Protein AF-A0AAV5V8N4-F1 (afdb_monomer_lite)

InterPro domains:
  IPR035500 Nuclear hormone receptor-like domain superfamily [SSF48508] (84-146)

Organism: NCBI:txid1538716

Secondary structure (DSSP, 8-state):
-HHHHHHHHHHHHHHTBS------TT--HHHHHHSPPGGGS---B----PPPPEE-----HHHHHHTTPPP--TT--TTT---HHHHHHHHHHHHHHTSTTGGGS-HHHHHHHHHTHHHHHHHHHHHHHHHTT-SSEE-TTS-EEES-S--

Sequence (151 aa):
MQDLLMIESAHDRLRISKYTPMMNPELVMEELAYGPSKLGIDFGPMRATPYPPVSVRLIPVEITIKNRITLDFSGFDYSRRKLWMFQDVVYSMEFIKALPFFHLLDYSSKKVLVASAISCSNFTSAFYSYCHHSDRTYYPDGGTMSWSAEM

Foldseek 3Di:
DVLLVLLVVLLVQCQQALDADDDDPPDDVCCLLPPQQCSPPHRDGDAQDADQADADDDDDVVNCVVVVPDDDCVPPDSNRDHPLLVVQLSSLSSSCNSPPCLVVDDPVVSVVSSVCSNVVSVVVQVVVCVVVVHPFRAGPSNYTHDNDSPD

Structure (mmCIF, N/CA/C/O backbone):
data_AF-A0AAV5V8N4-F1
#
_entry.id   AF-A0AAV5V8N4-F1
#
loop_
_atom_site.group_PDB
_atom_site.id
_atom_site.type_symbol
_atom_site.label_atom_id
_atom_site.label_alt_id
_atom_site.label_comp_id
_atom_site.label_asym_id
_atom_site.label_entity_id
_atom_site.label_seq_id
_atom_site.pdbx_PDB_ins_code
_atom_site.Cartn_x
_atom_site.Cartn_y
_atom_site.Cartn_z
_atom_site.occupancy
_atom_site.B_iso_or_equiv
_atom_site.auth_seq_id
_atom_site.auth_comp_id
_atom_site.auth_asym_id
_atom_site.auth_atom_id
_atom_site.pdbx_PDB_model_num
ATOM 1 N N . MET A 1 1 ? -11.550 -16.238 12.433 1.00 61.22 1 MET A N 1
ATOM 2 C CA . MET A 1 1 ? -10.546 -16.550 11.384 1.00 61.22 1 MET A CA 1
ATOM 3 C C . MET A 1 1 ? -11.096 -16.252 9.991 1.00 61.22 1 MET A C 1
ATOM 5 O O . MET A 1 1 ? -10.403 -15.606 9.223 1.00 61.22 1 MET A O 1
ATOM 9 N N . GLN A 1 2 ? -12.347 -16.626 9.697 1.00 78.19 2 GLN A N 1
ATOM 10 C CA . GLN A 1 2 ? -13.021 -16.323 8.427 1.00 78.19 2 GLN A CA 1
ATOM 11 C C . GLN A 1 2 ? -13.081 -14.818 8.093 1.00 78.19 2 GLN A C 1
ATOM 13 O O . GLN A 1 2 ? -12.823 -14.443 6.955 1.00 78.19 2 GLN A O 1
ATOM 18 N N . ASP A 1 3 ? -13.304 -13.955 9.088 1.00 80.88 3 ASP A N 1
ATOM 19 C CA . ASP A 1 3 ? -13.337 -12.498 8.877 1.00 80.88 3 ASP A CA 1
ATOM 20 C C . ASP A 1 3 ? -11.985 -11.919 8.440 1.00 80.88 3 ASP A C 1
ATOM 22 O O . ASP A 1 3 ? -11.935 -11.037 7.590 1.00 80.88 3 ASP A O 1
ATOM 26 N N . LEU A 1 4 ? -10.876 -12.449 8.967 1.00 83.94 4 LEU A N 1
ATOM 27 C CA . LEU A 1 4 ? -9.532 -11.999 8.588 1.00 83.94 4 LEU A CA 1
ATOM 28 C C . LEU A 1 4 ? -9.207 -12.373 7.139 1.00 83.94 4 LEU A C 1
ATOM 30 O O . LEU A 1 4 ? -8.671 -11.544 6.411 1.00 83.94 4 LEU A O 1
ATOM 34 N N . LEU A 1 5 ? -9.605 -13.574 6.706 1.00 88.00 5 LEU A N 1
ATOM 35 C CA . LEU A 1 5 ? -9.458 -14.012 5.314 1.00 88.00 5 LEU A CA 1
ATOM 36 C C . LEU A 1 5 ? -10.280 -13.139 4.355 1.00 88.00 5 LEU A C 1
ATOM 38 O O . LEU A 1 5 ? -9.830 -12.824 3.256 1.00 88.00 5 LEU A O 1
ATOM 42 N N . MET A 1 6 ? -11.477 -12.708 4.769 1.00 90.88 6 MET A N 1
ATOM 43 C CA . MET A 1 6 ? -12.292 -11.788 3.969 1.00 90.88 6 MET A CA 1
ATOM 44 C C . MET A 1 6 ? -11.645 -10.406 3.843 1.00 90.88 6 MET A C 1
ATOM 46 O O . MET A 1 6 ? -11.646 -9.834 2.754 1.00 90.88 6 MET A O 1
ATOM 50 N N . ILE A 1 7 ? -11.064 -9.879 4.925 1.00 91.75 7 ILE A N 1
ATOM 51 C CA . ILE A 1 7 ? -10.353 -8.592 4.902 1.00 91.75 7 ILE A CA 1
ATOM 52 C C . ILE A 1 7 ? -9.100 -8.684 4.019 1.00 91.75 7 ILE A C 1
ATOM 54 O O . ILE A 1 7 ? -8.847 -7.779 3.228 1.00 91.75 7 ILE A O 1
ATOM 58 N N . GLU A 1 8 ? -8.347 -9.781 4.107 1.00 90.31 8 GLU A N 1
ATOM 59 C CA . GLU A 1 8 ? -7.176 -10.034 3.259 1.00 90.31 8 GLU A CA 1
ATOM 60 C C . GLU A 1 8 ? -7.555 -10.105 1.774 1.00 90.31 8 GLU A C 1
ATOM 62 O O . GLU A 1 8 ? -6.960 -9.414 0.947 1.00 90.31 8 GLU A O 1
ATOM 67 N N . SER A 1 9 ? -8.609 -10.853 1.436 1.00 91.75 9 SER A N 1
ATOM 68 C CA . SER A 1 9 ? -9.128 -10.918 0.065 1.00 91.75 9 SER A CA 1
ATOM 69 C C . SER A 1 9 ? -9.604 -9.551 -0.438 1.00 91.75 9 SER A C 1
ATOM 71 O O . SER A 1 9 ? -9.339 -9.177 -1.582 1.00 91.75 9 SER A O 1
ATOM 73 N N . ALA A 1 10 ? -10.265 -8.762 0.415 1.00 92.75 10 ALA A N 1
ATOM 74 C CA . ALA A 1 10 ? -10.684 -7.411 0.063 1.00 92.75 10 ALA A CA 1
ATOM 75 C C . ALA A 1 10 ? -9.487 -6.469 -0.146 1.00 92.75 10 ALA A C 1
ATOM 77 O O . ALA A 1 10 ? -9.537 -5.608 -1.027 1.00 92.75 10 ALA A O 1
ATOM 78 N N . HIS A 1 11 ? -8.417 -6.635 0.634 1.00 93.81 11 HIS A N 1
ATOM 79 C CA . HIS A 1 11 ? -7.177 -5.879 0.479 1.00 93.81 11 HIS A CA 1
ATOM 80 C C . HIS A 1 11 ? -6.493 -6.198 -0.847 1.00 93.81 11 HIS A C 1
ATOM 82 O O . HIS A 1 11 ? -6.163 -5.275 -1.591 1.00 93.81 11 HIS A O 1
ATOM 88 N N . ASP A 1 12 ? -6.360 -7.477 -1.198 1.00 91.94 12 ASP A N 1
ATOM 89 C CA . ASP A 1 12 ? -5.787 -7.871 -2.486 1.00 91.94 12 ASP A CA 1
ATOM 90 C C . ASP A 1 12 ? -6.626 -7.347 -3.661 1.00 91.94 12 ASP A C 1
ATOM 92 O O . ASP A 1 12 ? -6.099 -6.720 -4.584 1.00 91.94 12 ASP A O 1
ATOM 96 N N . ARG A 1 13 ? -7.959 -7.448 -3.559 1.00 93.19 13 ARG A N 1
ATOM 97 C CA . ARG A 1 13 ? -8.889 -6.846 -4.526 1.00 93.19 13 ARG A CA 1
ATOM 98 C C . ARG A 1 13 ? -8.667 -5.341 -4.679 1.00 93.19 13 ARG A C 1
ATOM 100 O O . ARG A 1 13 ? -8.691 -4.843 -5.802 1.00 93.19 13 ARG A O 1
ATOM 107 N N . LEU A 1 14 ? -8.448 -4.611 -3.583 1.00 93.00 14 LEU A N 1
ATOM 108 C CA . LEU A 1 14 ? -8.171 -3.174 -3.632 1.00 93.00 14 LEU A CA 1
ATOM 109 C C . LEU A 1 14 ? -6.844 -2.884 -4.350 1.00 93.00 14 LEU A C 1
ATOM 111 O O . LEU A 1 14 ? -6.797 -1.969 -5.179 1.00 93.00 14 LEU A O 1
ATOM 115 N N . ARG A 1 15 ? -5.794 -3.679 -4.102 1.00 92.00 15 ARG A N 1
ATOM 116 C CA . ARG A 1 15 ? -4.482 -3.519 -4.758 1.00 92.00 15 ARG A CA 1
ATOM 117 C C . ARG A 1 15 ? -4.586 -3.646 -6.274 1.00 92.00 15 ARG A C 1
ATOM 119 O O . ARG A 1 15 ? -4.077 -2.778 -6.988 1.00 92.00 15 ARG A O 1
ATOM 126 N N . ILE A 1 16 ? -5.318 -4.650 -6.757 1.00 91.00 16 ILE A N 1
ATOM 127 C CA . ILE A 1 16 ? -5.546 -4.891 -8.193 1.00 91.00 16 ILE A CA 1
ATOM 128 C C . ILE A 1 16 ? -6.679 -4.045 -8.793 1.00 91.00 16 ILE A C 1
ATOM 130 O O . ILE A 1 16 ? -7.069 -4.256 -9.942 1.00 91.00 16 ILE A O 1
ATOM 134 N N . SER A 1 17 ? -7.235 -3.092 -8.041 1.00 91.56 17 SER A N 1
ATOM 135 C CA . SER A 1 17 ? -8.346 -2.259 -8.503 1.00 91.56 17 SER A CA 1
ATOM 136 C C . SER A 1 17 ? -7.895 -0.962 -9.179 1.00 91.56 17 SER A C 1
ATOM 138 O O . SER A 1 17 ? -6.746 -0.548 -9.050 1.00 91.56 17 SER A O 1
ATOM 140 N N . LYS A 1 18 ? -8.808 -0.245 -9.843 1.00 90.06 18 LYS A N 1
ATOM 141 C CA . LYS A 1 18 ? -8.546 1.105 -10.389 1.00 90.06 18 LYS A CA 1
ATOM 142 C C . LYS A 1 18 ? -8.413 2.196 -9.325 1.00 90.06 18 LYS A C 1
ATOM 144 O O . LYS A 1 18 ? -8.169 3.347 -9.679 1.00 90.06 18 LYS A O 1
ATOM 149 N N . TYR A 1 19 ? -8.617 1.875 -8.048 1.00 89.56 19 TYR A N 1
ATOM 150 C CA . TYR A 1 19 ? -8.442 2.846 -6.980 1.00 89.56 19 TYR A CA 1
ATOM 151 C C . TYR A 1 19 ? -6.974 3.256 -6.893 1.00 89.56 19 TYR A C 1
ATOM 153 O O . TYR A 1 19 ? -6.095 2.417 -6.697 1.00 89.56 19 TYR A O 1
ATOM 161 N N . THR A 1 20 ? -6.735 4.554 -7.044 1.00 87.25 20 THR A N 1
ATOM 162 C CA . THR A 1 20 ? -5.403 5.147 -7.098 1.00 87.25 20 THR A CA 1
ATOM 163 C C . THR A 1 20 ? -5.424 6.395 -6.217 1.00 87.25 20 THR A C 1
ATOM 165 O O . THR A 1 20 ? -5.851 7.454 -6.682 1.00 87.25 20 THR A O 1
ATOM 168 N N . PRO A 1 21 ? -5.037 6.297 -4.930 1.00 83.69 21 PRO A N 1
ATOM 169 C CA . PRO A 1 21 ? -5.000 7.465 -4.065 1.00 83.69 21 PRO A CA 1
ATOM 170 C C . PRO A 1 21 ? -3.981 8.467 -4.617 1.00 83.69 21 PRO A C 1
ATOM 172 O O . PRO A 1 21 ? -2.817 8.129 -4.848 1.00 83.69 21 PRO A O 1
ATOM 175 N N . MET A 1 22 ? -4.457 9.685 -4.870 1.00 80.81 22 MET A N 1
ATOM 176 C CA . MET A 1 22 ? -3.642 10.800 -5.339 1.00 80.81 22 MET A CA 1
ATOM 177 C C . MET A 1 22 ? -3.052 11.534 -4.138 1.00 80.81 22 MET A C 1
ATOM 179 O O . MET A 1 22 ? -3.712 11.668 -3.105 1.00 80.81 22 MET A O 1
ATOM 183 N N . MET A 1 23 ? -1.827 12.039 -4.277 1.00 72.69 23 MET A N 1
ATOM 184 C CA . MET A 1 23 ? -1.281 12.957 -3.283 1.00 72.69 23 MET A CA 1
ATOM 185 C C . MET A 1 23 ? -2.033 14.283 -3.379 1.00 72.69 23 MET A C 1
ATOM 187 O O . MET A 1 23 ? -1.826 15.046 -4.319 1.00 72.69 23 MET A O 1
ATOM 191 N N . ASN A 1 24 ? -2.929 14.535 -2.428 1.00 72.25 24 ASN A N 1
ATOM 192 C CA . ASN A 1 24 ? -3.586 15.826 -2.281 1.00 72.25 24 ASN A CA 1
ATOM 193 C C . ASN A 1 24 ? -2.863 16.615 -1.170 1.00 72.25 24 ASN A C 1
ATOM 195 O O . ASN A 1 24 ? -2.737 16.090 -0.064 1.00 72.25 24 ASN A O 1
ATOM 199 N N . PRO A 1 25 ? -2.380 17.846 -1.413 1.00 66.69 25 PRO A N 1
ATOM 200 C CA . PRO A 1 25 ? -1.825 18.689 -0.351 1.00 66.69 25 PRO A CA 1
ATOM 201 C C . PRO A 1 25 ? -2.835 19.027 0.760 1.00 66.69 25 PRO A C 1
ATOM 203 O O . PRO A 1 25 ? -2.421 19.348 1.869 1.00 66.69 25 PRO A O 1
ATOM 206 N N . GLU A 1 26 ? -4.138 18.922 0.494 1.00 69.44 26 GLU A N 1
ATOM 207 C CA . GLU A 1 26 ? -5.206 19.113 1.485 1.00 69.44 26 GLU A CA 1
ATOM 208 C C . GLU A 1 26 ? -5.514 17.845 2.298 1.00 69.44 26 GLU A C 1
ATOM 210 O O . GLU A 1 26 ? -6.375 17.872 3.173 1.00 69.44 26 GLU A O 1
ATOM 215 N N . LEU A 1 27 ? -4.835 16.723 2.022 1.00 65.31 27 LEU A N 1
ATOM 216 C CA . LEU A 1 27 ? -5.114 15.455 2.688 1.00 65.31 27 LEU A CA 1
ATOM 217 C C . LEU A 1 27 ? -4.694 15.529 4.160 1.00 65.31 27 LEU A C 1
ATOM 219 O O . LEU A 1 27 ? -3.506 15.614 4.484 1.00 65.31 27 LEU A O 1
ATOM 223 N N . VAL A 1 28 ? -5.671 15.467 5.060 1.00 68.19 28 VAL A N 1
ATOM 224 C CA . VAL A 1 28 ? -5.418 15.525 6.501 1.00 68.19 28 VAL A CA 1
ATOM 225 C C . VAL A 1 28 ? -5.312 14.110 7.073 1.00 68.19 28 VAL A C 1
ATOM 227 O O . VAL A 1 28 ? -6.033 13.195 6.667 1.00 68.19 28 VAL A O 1
ATOM 230 N N . MET A 1 29 ? -4.424 13.908 8.050 1.00 65.25 29 MET A N 1
ATOM 231 C CA . MET A 1 29 ? -4.251 12.610 8.721 1.00 65.25 29 MET A CA 1
ATOM 232 C C . MET A 1 29 ? -5.552 12.106 9.362 1.00 65.25 29 MET A C 1
ATOM 234 O O . MET A 1 29 ? -5.769 10.897 9.454 1.00 65.25 29 MET A O 1
ATOM 238 N N . GLU A 1 30 ? -6.432 13.013 9.785 1.00 67.19 30 GLU A N 1
ATOM 239 C CA . GLU A 1 30 ? -7.756 12.682 10.303 1.00 67.19 30 GLU A CA 1
ATOM 240 C C . GLU A 1 30 ? -8.633 11.977 9.258 1.00 67.19 30 GLU A C 1
ATOM 242 O O . GLU A 1 30 ? -9.307 11.005 9.597 1.00 67.19 30 GLU A O 1
ATOM 247 N N . GLU A 1 31 ? -8.598 12.383 7.988 1.00 67.69 31 GLU A N 1
ATOM 248 C CA . GLU A 1 31 ? -9.404 11.743 6.936 1.00 67.69 31 GLU A CA 1
ATOM 249 C C . GLU A 1 31 ? -8.968 10.297 6.696 1.00 67.69 31 GLU A C 1
ATOM 251 O O . GLU A 1 31 ? -9.793 9.401 6.490 1.00 67.69 31 GLU A O 1
ATOM 256 N N . LEU A 1 32 ? -7.659 10.058 6.797 1.00 66.81 32 LEU A N 1
ATOM 257 C CA . LEU A 1 32 ? -7.069 8.729 6.701 1.00 66.81 32 LEU A CA 1
ATOM 258 C C . LEU A 1 32 ? -7.429 7.847 7.899 1.00 66.81 32 LEU A C 1
ATOM 260 O O . LEU A 1 32 ? -7.604 6.650 7.709 1.00 66.81 32 LEU A O 1
ATOM 264 N N . ALA A 1 33 ? -7.557 8.404 9.108 1.00 66.88 33 ALA A N 1
ATOM 265 C CA . ALA A 1 33 ? -7.812 7.635 10.331 1.00 66.88 33 ALA A CA 1
ATOM 266 C C . ALA A 1 33 ? -9.305 7.413 10.644 1.00 66.88 33 ALA A C 1
ATOM 268 O O . ALA A 1 33 ? -9.646 6.406 11.267 1.00 66.88 33 ALA A O 1
ATOM 269 N N . TYR A 1 34 ? -10.186 8.334 10.241 1.00 70.81 34 TYR A N 1
ATOM 270 C CA . TYR A 1 34 ? -11.599 8.339 10.648 1.00 70.81 34 TYR A CA 1
ATOM 271 C C . TYR A 1 34 ? -12.593 8.000 9.535 1.00 70.81 34 TYR A C 1
ATOM 273 O O . TYR A 1 34 ? -13.735 7.654 9.837 1.00 70.81 34 TYR A O 1
ATOM 281 N N . GLY A 1 35 ? -12.191 8.063 8.264 1.00 73.00 35 GLY A N 1
ATOM 282 C CA . GLY A 1 35 ? -13.070 7.670 7.163 1.00 73.00 35 GLY A CA 1
ATOM 283 C C . GLY A 1 35 ? -13.422 6.173 7.200 1.00 73.00 35 GLY A C 1
ATOM 284 O O . GLY A 1 35 ? -12.630 5.370 7.702 1.00 73.00 35 GLY A O 1
ATOM 285 N N . PRO A 1 36 ? -14.566 5.750 6.631 1.00 78.00 36 PRO A N 1
ATOM 286 C CA . PRO A 1 36 ? -14.869 4.330 6.457 1.00 78.00 36 PRO A CA 1
ATOM 287 C C . PRO A 1 36 ? -13.775 3.634 5.635 1.00 78.00 36 PRO A C 1
ATOM 289 O O . PRO A 1 36 ? -13.079 4.273 4.838 1.00 78.00 36 PRO A O 1
ATOM 292 N N . SER A 1 37 ? -13.587 2.328 5.848 1.00 83.44 37 SER A N 1
ATOM 293 C CA . SER A 1 37 ? -12.633 1.563 5.041 1.00 83.44 37 SER A CA 1
ATOM 294 C C . SER A 1 37 ? -13.104 1.489 3.590 1.00 83.44 37 SER A C 1
ATOM 296 O O . SER A 1 37 ? -14.274 1.210 3.315 1.00 83.44 37 SER A O 1
ATOM 298 N N . LYS A 1 38 ? -12.185 1.704 2.649 1.00 87.81 38 LYS A N 1
ATOM 299 C CA . LYS A 1 38 ? -12.469 1.606 1.207 1.00 87.81 38 LYS A CA 1
ATOM 300 C C . LYS A 1 38 ? -12.512 0.163 0.696 1.00 87.81 38 LYS A C 1
ATOM 302 O O . LYS A 1 38 ? -12.876 -0.053 -0.454 1.00 87.81 38 LYS A O 1
ATOM 307 N N . LEU A 1 39 ? -12.207 -0.827 1.538 1.00 89.94 39 LEU A N 1
ATOM 308 C CA . LEU A 1 39 ? -12.197 -2.252 1.171 1.00 89.94 39 LEU A CA 1
ATOM 309 C C . LEU A 1 39 ? -13.563 -2.804 0.730 1.00 89.94 39 LEU A C 1
ATOM 311 O O . LEU A 1 39 ? -13.629 -3.785 -0.017 1.00 89.94 39 LEU A O 1
ATOM 315 N N . GLY A 1 40 ? -14.651 -2.176 1.185 1.00 87.19 40 GLY A N 1
ATOM 316 C CA . GLY A 1 40 ? -16.020 -2.542 0.813 1.00 87.19 40 GLY A CA 1
ATOM 317 C C . GLY A 1 40 ? -16.482 -1.990 -0.539 1.00 87.19 40 GLY A C 1
ATOM 318 O O . GLY A 1 40 ? -17.557 -2.364 -0.999 1.00 87.19 40 GLY A O 1
ATOM 319 N N . ILE A 1 41 ? -15.704 -1.107 -1.170 1.00 90.06 41 ILE A N 1
ATOM 320 C CA . ILE A 1 41 ? -16.071 -0.453 -2.430 1.00 90.06 41 ILE A CA 1
ATOM 321 C C . ILE A 1 41 ? -15.465 -1.236 -3.597 1.00 90.06 41 ILE A C 1
ATOM 323 O O . ILE A 1 41 ? -14.278 -1.564 -3.589 1.00 90.06 41 ILE A O 1
ATOM 327 N N . ASP A 1 42 ? -16.274 -1.513 -4.619 1.00 90.56 42 ASP A N 1
ATOM 328 C CA . ASP A 1 42 ? -15.790 -2.093 -5.869 1.00 90.56 42 ASP A CA 1
ATOM 329 C C . ASP A 1 42 ? -15.356 -0.987 -6.840 1.00 90.56 42 ASP A C 1
ATOM 331 O O . ASP A 1 42 ? -16.177 -0.258 -7.397 1.00 90.56 42 ASP A O 1
ATOM 335 N N . PHE A 1 43 ? -14.045 -0.855 -7.032 1.00 90.06 43 PHE A N 1
ATOM 336 C CA . PHE A 1 43 ? -13.450 0.092 -7.979 1.00 90.06 43 PHE A CA 1
ATOM 337 C C . PHE A 1 43 ? -13.188 -0.531 -9.363 1.00 90.06 43 PHE A C 1
ATOM 339 O O . PHE A 1 43 ? -12.701 0.150 -10.273 1.00 90.06 43 PHE A O 1
ATOM 346 N N . GLY A 1 44 ? -13.500 -1.819 -9.542 1.00 89.56 44 GLY A N 1
ATOM 347 C CA . GLY A 1 44 ? -13.206 -2.595 -10.742 1.00 89.56 44 GLY A CA 1
ATOM 348 C C . GLY A 1 44 ? -11.708 -2.869 -10.949 1.00 89.56 44 GLY A C 1
ATOM 349 O O . GLY A 1 44 ? -10.860 -2.230 -10.323 1.00 89.56 44 GLY A O 1
ATOM 350 N N . PRO A 1 45 ? -11.350 -3.802 -11.849 1.00 88.00 45 PRO A N 1
ATOM 351 C CA . PRO A 1 45 ? -9.966 -4.224 -12.054 1.00 88.00 45 PRO A CA 1
ATOM 352 C C . PRO A 1 45 ? -9.135 -3.145 -12.756 1.00 88.00 45 PRO A C 1
ATOM 354 O O . PRO A 1 45 ? -9.604 -2.486 -13.694 1.00 88.00 45 PRO A O 1
ATOM 357 N N . MET A 1 46 ? -7.884 -2.978 -12.332 1.00 86.06 46 MET A N 1
ATOM 358 C CA . MET A 1 46 ? -6.914 -2.152 -13.049 1.00 86.06 46 MET A CA 1
ATOM 359 C C . MET A 1 46 ? -6.461 -2.823 -14.347 1.00 86.06 46 MET A C 1
ATOM 361 O O . MET A 1 46 ? -6.590 -4.032 -14.532 1.00 86.06 46 MET A O 1
ATOM 365 N N . ARG A 1 47 ? -5.903 -2.029 -15.263 1.00 76.00 47 ARG A N 1
ATOM 366 C CA . ARG A 1 47 ? -5.260 -2.572 -16.462 1.00 76.00 47 ARG A CA 1
ATOM 367 C C . ARG A 1 47 ? -3.849 -3.033 -16.103 1.00 76.00 47 ARG A C 1
ATOM 369 O O . ARG A 1 47 ? -3.010 -2.203 -15.778 1.00 76.00 47 ARG A O 1
ATOM 376 N N . ALA A 1 48 ? -3.598 -4.335 -16.195 1.00 66.62 48 ALA A N 1
ATOM 377 C CA . ALA A 1 48 ? -2.251 -4.890 -16.144 1.00 66.62 48 ALA A CA 1
ATOM 378 C C . ALA A 1 48 ? -1.648 -4.829 -17.554 1.00 66.62 48 ALA A C 1
ATOM 380 O O . ALA A 1 48 ? -1.887 -5.699 -18.390 1.00 66.62 48 ALA A O 1
ATOM 381 N N . THR A 1 49 ? -0.927 -3.752 -17.848 1.00 66.31 49 THR A N 1
ATOM 382 C CA . THR A 1 49 ? -0.096 -3.658 -19.052 1.00 66.31 49 THR A CA 1
ATOM 383 C C . THR A 1 49 ? 1.362 -3.684 -18.625 1.00 66.31 49 THR A C 1
ATOM 385 O O . THR A 1 49 ? 1.726 -2.838 -17.812 1.00 66.31 49 THR A O 1
ATOM 388 N N . PRO A 1 50 ? 2.195 -4.595 -19.164 1.00 64.50 50 PRO A N 1
ATOM 389 C CA . PRO A 1 50 ? 3.609 -4.656 -18.816 1.00 64.50 50 PRO A CA 1
ATOM 390 C C . PRO A 1 50 ? 4.265 -3.290 -19.024 1.00 64.50 50 PRO A C 1
ATOM 392 O O . PRO A 1 50 ? 4.207 -2.727 -20.122 1.00 64.50 50 PRO A O 1
ATOM 395 N N . TYR A 1 51 ? 4.867 -2.747 -17.969 1.00 67.00 51 TYR A N 1
ATOM 396 C CA . TYR A 1 51 ? 5.617 -1.500 -18.051 1.00 67.00 51 TYR A CA 1
ATOM 397 C C . TYR A 1 51 ? 7.092 -1.789 -18.326 1.00 67.00 51 TYR A C 1
ATOM 399 O O . TYR A 1 51 ? 7.619 -2.787 -17.832 1.00 67.00 51 TYR A O 1
ATOM 407 N N . PRO A 1 52 ? 7.791 -0.919 -19.080 1.00 64.75 52 PRO A N 1
ATOM 408 C CA . PRO A 1 52 ? 9.243 -0.981 -19.115 1.00 64.75 52 PRO A CA 1
ATOM 409 C C . PRO A 1 52 ? 9.773 -0.802 -17.684 1.00 64.75 52 PRO A C 1
ATOM 411 O O . PRO A 1 52 ? 9.243 0.046 -16.953 1.00 64.75 52 PRO A O 1
ATOM 414 N N . PRO A 1 53 ? 10.783 -1.584 -17.267 1.00 64.50 53 PRO A N 1
ATOM 415 C CA 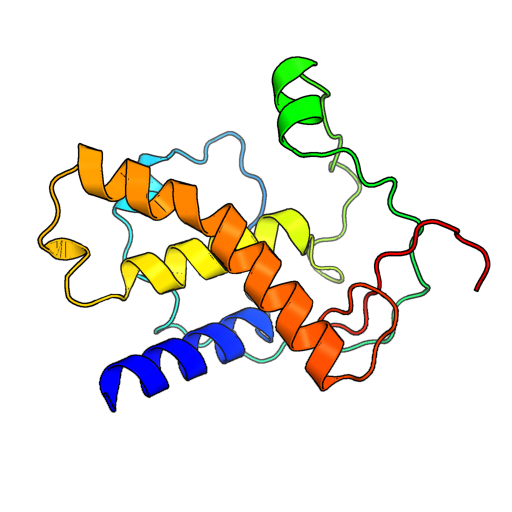. PRO A 1 53 ? 11.351 -1.471 -15.935 1.00 64.50 53 PRO A CA 1
ATOM 416 C C . PRO A 1 53 ? 11.860 -0.048 -15.730 1.00 64.50 53 PRO A C 1
ATOM 418 O O . PRO A 1 53 ? 12.552 0.519 -16.576 1.00 64.50 53 PRO A O 1
ATOM 421 N N . VAL A 1 54 ? 11.478 0.543 -14.602 1.00 64.19 54 VAL A N 1
ATOM 422 C CA . VAL A 1 54 ? 11.935 1.874 -14.223 1.00 64.19 54 VAL A CA 1
ATOM 423 C C . VAL A 1 54 ? 13.007 1.691 -13.166 1.00 64.19 54 VAL A C 1
ATOM 425 O O . VAL A 1 54 ? 12.757 1.096 -12.117 1.00 64.19 54 VAL A O 1
ATOM 428 N N . SER A 1 55 ? 14.196 2.231 -13.434 1.00 62.81 55 SER A N 1
ATOM 429 C CA . SER A 1 55 ? 15.199 2.379 -12.388 1.00 62.81 55 SER A CA 1
ATOM 430 C C . SER A 1 55 ? 14.691 3.410 -11.392 1.00 62.81 55 SER A C 1
ATOM 432 O O . SER A 1 55 ? 14.564 4.596 -11.707 1.00 62.81 55 SER A O 1
ATOM 434 N N . VAL A 1 56 ? 14.359 2.942 -10.195 1.00 65.12 56 VAL A N 1
ATOM 435 C CA . VAL A 1 56 ? 13.972 3.811 -9.090 1.00 65.12 56 VAL A CA 1
ATOM 436 C C . VAL A 1 56 ? 15.120 3.796 -8.105 1.00 65.12 56 VAL A C 1
ATOM 438 O O . VAL A 1 56 ? 15.463 2.760 -7.536 1.00 65.12 56 VAL A O 1
ATOM 441 N N . ARG A 1 57 ? 15.726 4.963 -7.885 1.00 62.53 57 ARG A N 1
ATOM 442 C CA . ARG A 1 57 ? 16.710 5.116 -6.820 1.00 62.53 57 ARG A CA 1
ATOM 443 C C . ARG A 1 57 ? 15.973 5.010 -5.490 1.00 62.53 57 ARG A C 1
ATOM 445 O O . ARG A 1 57 ? 15.276 5.940 -5.093 1.00 62.53 57 ARG A O 1
ATOM 452 N N . LEU A 1 58 ? 16.119 3.870 -4.820 1.00 62.25 58 LEU A N 1
ATOM 453 C CA . LEU A 1 58 ? 15.572 3.653 -3.486 1.00 62.25 58 LEU A CA 1
ATOM 454 C C . LEU A 1 58 ? 16.294 4.580 -2.507 1.00 62.25 58 LEU A C 1
ATOM 456 O O . LEU A 1 58 ? 17.432 4.337 -2.105 1.00 62.25 58 LEU A O 1
ATOM 460 N N . ILE A 1 59 ? 15.628 5.674 -2.155 1.00 65.69 59 ILE A N 1
ATOM 461 C CA . ILE A 1 59 ? 15.996 6.505 -1.016 1.00 65.69 59 ILE A CA 1
ATOM 462 C C . ILE A 1 59 ? 15.096 6.042 0.134 1.00 65.69 59 ILE A C 1
ATOM 464 O O . ILE A 1 59 ? 13.877 6.191 0.022 1.00 65.69 59 ILE A O 1
ATOM 468 N N . PRO A 1 60 ? 15.657 5.464 1.213 1.00 67.44 60 PRO A N 1
ATOM 469 C CA . PRO A 1 60 ? 14.895 5.132 2.410 1.00 67.44 60 PRO A CA 1
ATOM 470 C C . PRO A 1 60 ? 14.022 6.310 2.850 1.00 67.44 60 PRO A C 1
ATOM 472 O O . PRO A 1 60 ? 14.478 7.460 2.856 1.00 67.44 60 PRO A O 1
ATOM 475 N N . VAL A 1 61 ? 12.767 6.036 3.209 1.00 68.88 61 VAL A N 1
ATOM 476 C CA . VAL A 1 61 ? 11.782 7.068 3.572 1.00 68.88 61 VAL A CA 1
ATOM 477 C C . VAL A 1 61 ? 12.301 7.932 4.725 1.00 68.88 61 VAL A C 1
ATOM 479 O O . VAL A 1 61 ? 12.110 9.145 4.729 1.00 68.88 61 VAL A O 1
ATOM 482 N N . GLU A 1 62 ? 13.059 7.345 5.646 1.00 70.31 62 GLU A N 1
ATOM 483 C CA . GLU A 1 62 ? 13.702 8.021 6.772 1.00 70.31 62 GLU A CA 1
ATOM 484 C C . GLU A 1 62 ? 14.704 9.084 6.307 1.00 70.31 62 GLU A C 1
ATOM 486 O O . GLU A 1 62 ? 14.779 10.166 6.890 1.00 70.31 62 GLU A O 1
ATOM 491 N N . ILE A 1 63 ? 15.455 8.803 5.237 1.00 76.50 63 ILE A N 1
ATOM 492 C CA . ILE A 1 63 ? 16.411 9.746 4.641 1.00 76.50 63 ILE A CA 1
ATOM 493 C C . ILE A 1 63 ? 15.657 10.873 3.939 1.00 76.50 63 ILE A C 1
ATOM 495 O O . ILE A 1 63 ? 16.012 12.041 4.108 1.00 76.50 63 ILE A O 1
ATOM 499 N N . THR A 1 64 ? 14.598 10.540 3.202 1.00 75.00 64 THR A N 1
ATOM 500 C CA . THR A 1 64 ? 13.719 11.518 2.544 1.00 75.00 64 THR A CA 1
ATOM 501 C C . THR A 1 64 ? 13.119 12.487 3.563 1.00 75.00 64 THR A C 1
ATOM 503 O O . THR A 1 64 ? 13.180 13.699 3.359 1.00 75.00 64 THR A O 1
ATOM 506 N N . ILE A 1 65 ? 12.626 11.974 4.697 1.00 76.38 65 ILE A N 1
ATOM 507 C CA . ILE A 1 65 ? 12.070 12.774 5.799 1.00 76.38 65 ILE A CA 1
ATOM 508 C C . ILE A 1 65 ? 13.158 13.629 6.452 1.00 76.38 65 ILE A C 1
ATOM 510 O O . ILE A 1 65 ? 12.990 14.843 6.587 1.00 76.38 65 ILE A O 1
ATOM 514 N N . LYS A 1 66 ? 14.287 13.020 6.835 1.00 83.06 66 LYS A N 1
ATOM 515 C CA . LYS A 1 66 ? 15.388 13.708 7.527 1.00 83.06 66 LYS A CA 1
ATOM 516 C C . LYS A 1 66 ? 15.938 14.871 6.705 1.00 83.06 66 LYS A C 1
ATOM 518 O O . LYS A 1 66 ? 16.176 15.946 7.249 1.00 83.06 66 LYS A O 1
ATOM 523 N N . ASN A 1 67 ? 16.115 14.658 5.404 1.00 84.19 67 ASN A N 1
ATOM 524 C CA . ASN A 1 67 ? 16.688 15.644 4.493 1.00 84.19 67 ASN A CA 1
ATOM 525 C C . ASN A 1 67 ? 15.630 16.539 3.833 1.00 84.19 67 ASN A C 1
ATOM 527 O O . ASN A 1 67 ? 15.994 17.393 3.028 1.00 84.19 67 ASN A O 1
ATOM 531 N N . ARG A 1 68 ? 14.340 16.353 4.157 1.00 77.31 68 ARG A N 1
ATOM 532 C CA . ARG A 1 68 ? 13.204 17.083 3.568 1.00 77.31 68 ARG A CA 1
ATOM 533 C C . ARG A 1 68 ? 13.269 17.133 2.039 1.00 77.31 68 ARG A C 1
ATOM 535 O O . ARG A 1 68 ? 13.047 18.179 1.432 1.00 77.31 68 ARG A O 1
ATOM 542 N N . ILE A 1 69 ? 13.609 16.002 1.422 1.00 77.94 69 ILE A N 1
ATOM 543 C CA . ILE A 1 69 ? 13.717 15.906 -0.035 1.00 77.94 69 ILE A CA 1
ATOM 544 C C . ILE A 1 69 ? 12.312 16.067 -0.613 1.00 77.94 69 ILE A C 1
ATOM 546 O O . ILE A 1 69 ? 11.432 15.244 -0.364 1.00 77.94 69 ILE A O 1
ATOM 550 N N . THR A 1 70 ? 12.100 17.130 -1.382 1.00 70.56 70 THR A N 1
ATOM 551 C CA . THR A 1 70 ? 10.854 17.351 -2.116 1.00 70.56 70 THR A CA 1
ATOM 552 C C . THR A 1 70 ? 10.796 16.399 -3.300 1.00 70.56 70 THR A C 1
ATOM 554 O O . THR A 1 70 ? 11.647 16.455 -4.188 1.00 70.56 70 THR A O 1
ATOM 557 N N . LEU A 1 71 ? 9.796 15.524 -3.303 1.00 72.19 71 LEU A N 1
ATOM 558 C CA . LEU A 1 71 ? 9.512 14.636 -4.421 1.00 72.19 71 LEU A CA 1
ATOM 559 C C . LEU A 1 71 ? 8.531 15.338 -5.364 1.00 72.19 71 LEU A C 1
ATOM 561 O O . LEU A 1 71 ? 7.413 15.656 -4.963 1.00 72.19 71 LEU A O 1
ATOM 565 N N . ASP A 1 72 ? 8.961 15.598 -6.597 1.00 72.81 72 ASP A N 1
ATOM 566 C CA . ASP A 1 72 ? 8.100 16.175 -7.628 1.00 72.81 72 ASP A CA 1
ATOM 567 C C . ASP A 1 72 ? 7.367 15.063 -8.390 1.00 72.81 72 ASP A C 1
ATOM 569 O O . ASP A 1 72 ? 7.981 14.240 -9.072 1.00 72.81 72 ASP A O 1
ATOM 573 N N . PHE A 1 73 ? 6.040 15.048 -8.259 1.00 73.88 73 PHE A N 1
ATOM 574 C CA . PHE A 1 73 ? 5.142 14.123 -8.954 1.00 73.88 73 PHE A CA 1
ATOM 575 C C . PHE A 1 73 ? 4.218 14.833 -9.955 1.00 73.88 73 PHE A C 1
ATOM 577 O O . PHE A 1 73 ? 3.247 14.231 -10.413 1.00 73.88 73 PHE A O 1
ATOM 584 N N . SER A 1 74 ? 4.499 16.090 -10.314 1.00 72.81 74 SER A N 1
ATOM 585 C CA . SER A 1 74 ? 3.655 16.894 -11.215 1.00 72.81 74 SER A CA 1
ATOM 586 C C . SER A 1 74 ? 3.452 16.262 -12.6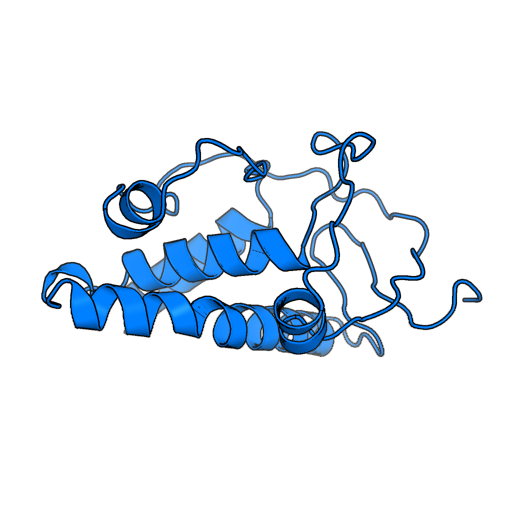01 1.00 72.81 74 SER A C 1
ATOM 588 O O . SER A 1 74 ? 2.398 16.434 -13.206 1.00 72.81 74 SER A O 1
ATOM 590 N N . GLY A 1 75 ? 4.421 15.477 -13.082 1.00 73.44 75 GLY A N 1
ATOM 591 C CA . GLY A 1 75 ? 4.348 14.737 -14.348 1.00 73.44 75 GLY A CA 1
ATOM 592 C C . GLY A 1 75 ? 3.878 13.279 -14.241 1.00 73.44 75 GLY A C 1
ATOM 593 O O . GLY A 1 75 ? 3.965 12.549 -15.229 1.00 73.44 75 GLY A O 1
ATOM 594 N N . PHE A 1 76 ? 3.446 12.805 -13.065 1.00 78.56 76 PHE A N 1
ATOM 595 C CA . PHE A 1 76 ? 3.090 11.396 -12.879 1.00 78.56 76 PHE A CA 1
ATOM 596 C C . PHE A 1 76 ? 1.673 11.087 -13.385 1.00 78.56 76 PHE A C 1
ATOM 598 O O . PHE A 1 76 ? 0.685 11.648 -12.916 1.00 78.56 76 PHE A O 1
ATOM 605 N N . ASP A 1 77 ? 1.563 10.142 -14.320 1.00 80.88 77 ASP A N 1
ATOM 606 C CA . ASP A 1 77 ? 0.278 9.708 -14.872 1.00 80.88 77 ASP A CA 1
ATOM 607 C C . ASP A 1 77 ? -0.396 8.646 -13.983 1.00 80.88 77 ASP A C 1
ATOM 609 O O . ASP A 1 77 ? -0.229 7.439 -14.187 1.00 80.88 77 ASP A O 1
ATOM 613 N N . TYR A 1 78 ? -1.207 9.110 -13.027 1.00 78.62 78 TYR A N 1
ATOM 614 C CA . TYR A 1 78 ? -2.022 8.272 -12.135 1.00 78.62 78 TYR A CA 1
ATOM 615 C C . TYR A 1 78 ? -3.110 7.455 -12.857 1.00 78.62 78 TYR A C 1
ATOM 617 O O . TYR A 1 78 ? -3.675 6.534 -12.265 1.00 78.62 78 TYR A O 1
ATOM 625 N N . SER A 1 79 ? -3.435 7.771 -14.118 1.00 76.56 79 SER A N 1
ATOM 626 C CA . SER A 1 79 ? -4.443 7.024 -14.888 1.00 76.56 79 SER A CA 1
ATOM 627 C C . SER A 1 79 ? -3.892 5.719 -15.457 1.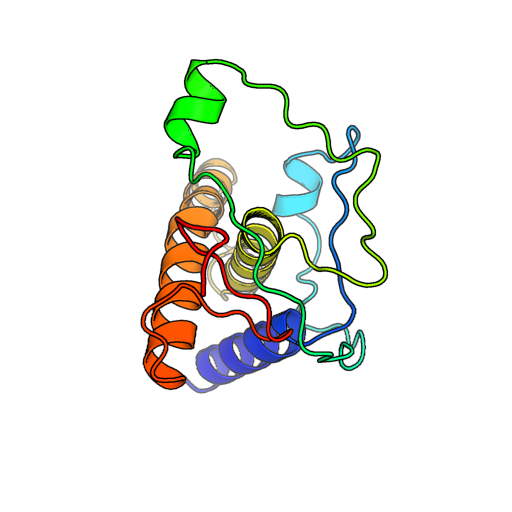00 76.56 79 SER A C 1
ATOM 629 O O . SER A 1 79 ? -4.639 4.764 -15.683 1.00 76.56 79 SER A O 1
ATOM 631 N N . ARG A 1 80 ? -2.575 5.680 -15.686 1.00 75.19 80 ARG A N 1
ATOM 632 C CA . ARG A 1 80 ? -1.867 4.520 -16.229 1.00 75.19 80 ARG A CA 1
ATOM 633 C C . ARG A 1 80 ? -1.079 3.806 -15.149 1.00 75.19 80 ARG A C 1
ATOM 635 O O . ARG A 1 80 ? -1.149 2.588 -15.062 1.00 75.19 80 ARG A O 1
ATOM 642 N N . ARG A 1 81 ? -0.341 4.542 -14.321 1.00 77.50 81 ARG A N 1
ATOM 643 C CA . ARG A 1 81 ? 0.619 3.965 -13.380 1.00 77.50 81 ARG A CA 1
ATOM 644 C C . ARG A 1 81 ? 0.180 4.154 -11.942 1.00 77.50 81 ARG A C 1
ATOM 646 O O . ARG A 1 81 ? -0.404 5.171 -11.569 1.00 77.50 81 ARG A O 1
ATOM 653 N N . LYS A 1 82 ? 0.540 3.176 -11.122 1.00 85.19 82 LYS A N 1
ATOM 654 C CA . LYS A 1 82 ? 0.402 3.245 -9.675 1.00 85.19 82 LYS A CA 1
ATOM 655 C C . LYS A 1 82 ? 1.727 3.637 -9.044 1.00 85.19 82 LYS A C 1
ATOM 657 O O . LYS A 1 82 ? 2.791 3.142 -9.413 1.00 85.19 82 LYS A O 1
ATOM 662 N N . LEU A 1 83 ? 1.669 4.554 -8.085 1.00 84.69 83 LEU A N 1
ATOM 663 C CA . LEU A 1 83 ? 2.830 4.934 -7.294 1.00 84.69 83 LEU 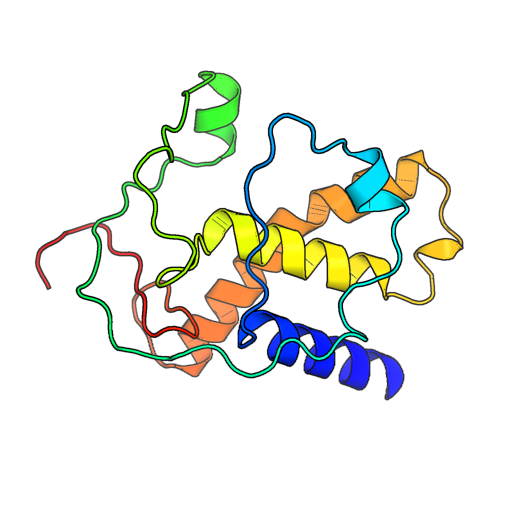A CA 1
ATOM 664 C C . LEU A 1 83 ? 2.935 3.990 -6.091 1.00 84.69 83 LEU A C 1
ATOM 666 O O . LEU A 1 83 ? 2.612 4.356 -4.961 1.00 84.69 83 LEU A O 1
ATOM 670 N N . TRP A 1 84 ? 3.333 2.747 -6.363 1.00 86.25 84 TRP A N 1
ATOM 671 C CA . TRP A 1 84 ? 3.176 1.621 -5.440 1.00 86.25 84 TRP A CA 1
ATOM 672 C C . TRP A 1 84 ? 3.723 1.854 -4.034 1.00 86.25 84 TRP A C 1
ATOM 674 O O . TRP A 1 84 ? 3.028 1.550 -3.073 1.00 86.25 84 TRP A O 1
ATOM 684 N N . MET A 1 85 ? 4.896 2.480 -3.893 1.00 81.38 85 MET A N 1
ATOM 685 C CA . MET A 1 85 ? 5.491 2.759 -2.575 1.00 81.38 85 MET A CA 1
ATOM 686 C C . MET A 1 85 ? 4.587 3.593 -1.657 1.00 81.38 85 MET A C 1
ATOM 688 O O . MET A 1 85 ? 4.628 3.422 -0.446 1.00 81.38 85 MET A O 1
ATOM 692 N N . PHE A 1 86 ? 3.770 4.488 -2.215 1.00 84.38 86 PHE A N 1
ATOM 693 C CA . PHE A 1 86 ? 2.833 5.301 -1.437 1.00 84.38 86 PHE A CA 1
ATOM 694 C C . PHE A 1 86 ? 1.461 4.642 -1.360 1.00 84.38 86 PHE A C 1
ATOM 696 O O . PHE A 1 86 ? 0.793 4.676 -0.331 1.00 84.38 86 PHE A O 1
ATOM 703 N N . GLN A 1 87 ? 1.032 4.030 -2.458 1.00 89.00 87 GLN A N 1
ATOM 704 C CA . GLN A 1 87 ? -0.308 3.476 -2.561 1.00 89.00 87 GLN A CA 1
ATOM 705 C C . GLN A 1 87 ? -0.467 2.193 -1.747 1.00 89.00 87 GLN A C 1
ATOM 707 O O . GLN A 1 87 ? -1.485 2.057 -1.077 1.00 89.00 87 GLN A O 1
ATOM 712 N N . ASP A 1 88 ? 0.540 1.314 -1.705 1.00 90.25 88 ASP A N 1
ATOM 713 C CA . ASP A 1 88 ? 0.505 0.123 -0.845 1.00 90.25 88 ASP A CA 1
ATOM 714 C C . ASP A 1 88 ? 0.482 0.493 0.644 1.00 90.25 88 ASP A C 1
ATOM 716 O O . ASP A 1 88 ? -0.141 -0.218 1.434 1.00 90.25 88 ASP A O 1
ATOM 720 N N . VAL A 1 89 ? 1.077 1.628 1.040 1.00 90.00 89 VAL A N 1
ATOM 721 C CA . VAL A 1 89 ? 0.921 2.160 2.405 1.00 90.00 89 VAL A CA 1
ATOM 722 C C . VAL A 1 89 ? -0.539 2.524 2.647 1.00 90.00 89 VAL A C 1
ATOM 724 O O . VAL A 1 89 ? -1.120 2.068 3.626 1.00 90.00 89 VAL A O 1
ATOM 727 N N . VAL A 1 90 ? -1.172 3.272 1.738 1.00 90.06 90 VAL A N 1
ATOM 728 C CA . VAL A 1 90 ? -2.592 3.639 1.869 1.00 90.06 90 VAL A CA 1
ATOM 729 C C . VAL A 1 90 ? -3.488 2.398 1.909 1.00 90.06 90 VAL A C 1
ATOM 731 O O . VAL A 1 90 ? -4.373 2.322 2.757 1.00 90.06 90 VAL A O 1
ATOM 734 N N . TYR A 1 91 ? -3.256 1.397 1.058 1.00 92.38 91 TYR A N 1
ATOM 735 C CA . TYR A 1 91 ? -4.026 0.147 1.089 1.00 92.38 91 TYR A CA 1
ATOM 736 C C . TYR A 1 91 ? -3.835 -0.601 2.413 1.00 92.38 91 TYR A C 1
ATOM 738 O O . TYR A 1 91 ? -4.812 -1.074 2.995 1.00 92.38 91 TYR A O 1
ATOM 746 N N . SER A 1 92 ? -2.613 -0.606 2.949 1.00 93.19 92 SER A N 1
ATOM 747 C CA . SER A 1 92 ? -2.316 -1.178 4.266 1.00 93.19 92 SER A CA 1
ATOM 748 C C . SER A 1 92 ? -3.028 -0.423 5.396 1.00 93.19 92 SER A C 1
ATOM 750 O O . SER A 1 92 ? -3.507 -1.041 6.344 1.00 93.19 92 SER A O 1
ATOM 752 N N . MET A 1 93 ? -3.176 0.902 5.297 1.00 91.81 93 MET A N 1
ATOM 753 C CA . MET A 1 93 ? -3.979 1.685 6.247 1.00 91.81 93 MET A CA 1
ATOM 754 C C . MET A 1 93 ? -5.467 1.306 6.168 1.00 91.81 93 MET A C 1
ATOM 756 O O . MET A 1 93 ? -6.117 1.160 7.202 1.00 91.81 93 MET A O 1
ATOM 760 N N . GLU A 1 94 ? -6.008 1.099 4.962 1.00 91.88 94 GLU A N 1
ATOM 761 C CA . GLU A 1 94 ? -7.397 0.648 4.765 1.00 91.88 94 GLU A CA 1
ATOM 762 C C . GLU A 1 94 ? -7.638 -0.770 5.314 1.00 91.88 94 GLU A C 1
ATOM 764 O O . GLU A 1 94 ? -8.714 -1.035 5.860 1.00 91.88 94 GLU A O 1
ATOM 769 N N . PHE A 1 95 ? -6.631 -1.648 5.225 1.00 92.62 95 PHE A N 1
ATOM 770 C CA . PHE A 1 95 ? -6.604 -2.965 5.870 1.00 92.62 95 PHE A CA 1
ATOM 771 C C . PHE A 1 95 ? -6.628 -2.855 7.395 1.00 92.62 95 PHE A C 1
ATOM 773 O O . PHE A 1 95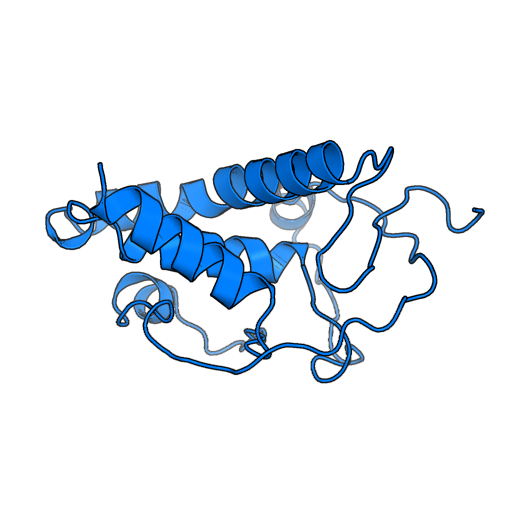 ? -7.495 -3.443 8.039 1.00 92.62 95 PHE A O 1
ATOM 780 N N . ILE A 1 96 ? -5.741 -2.043 7.975 1.00 92.31 96 ILE A N 1
ATOM 781 C CA . ILE A 1 96 ? -5.673 -1.817 9.426 1.00 92.31 96 ILE A CA 1
ATOM 782 C C . ILE A 1 96 ? -7.002 -1.272 9.961 1.00 92.31 96 ILE A C 1
ATOM 784 O O . ILE A 1 96 ? -7.492 -1.737 10.989 1.00 92.31 96 ILE A O 1
ATOM 788 N N . LYS A 1 97 ? -7.620 -0.325 9.246 1.00 90.88 97 LYS A N 1
ATOM 789 C CA . LYS A 1 97 ? -8.923 0.250 9.608 1.00 90.88 97 LYS A CA 1
ATOM 790 C C . LYS A 1 97 ? -10.057 -0.765 9.655 1.00 90.88 97 LYS A C 1
ATOM 792 O O . LYS A 1 97 ? -11.001 -0.568 10.412 1.00 90.88 97 LYS A O 1
ATOM 797 N N . ALA A 1 98 ? -9.996 -1.801 8.824 1.00 90.81 98 ALA A N 1
ATOM 798 C CA . ALA A 1 98 ? -11.025 -2.833 8.763 1.00 90.81 98 ALA A CA 1
ATOM 799 C C . ALA A 1 98 ? -10.891 -3.884 9.875 1.00 90.81 98 ALA A C 1
ATOM 801 O O . ALA A 1 98 ? -11.768 -4.737 10.016 1.00 90.81 98 ALA A O 1
ATOM 802 N N . LEU A 1 99 ? -9.819 -3.840 10.676 1.00 90.38 99 LEU A N 1
ATOM 803 C CA . LEU A 1 99 ? -9.646 -4.764 11.789 1.00 90.38 99 LEU A CA 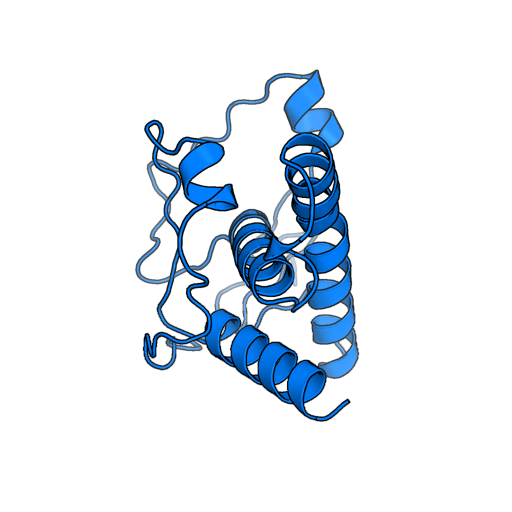1
ATOM 804 C C . LEU A 1 99 ? -10.727 -4.521 12.859 1.00 90.38 99 LEU A C 1
ATOM 806 O O . LEU A 1 99 ? -10.915 -3.379 13.283 1.00 90.38 99 LEU A O 1
ATOM 810 N N . PRO A 1 100 ? -11.389 -5.572 13.382 1.00 88.31 100 PRO A N 1
ATOM 811 C CA . PRO A 1 100 ? -12.507 -5.415 14.320 1.00 88.31 100 PRO A CA 1
ATOM 812 C C . PRO A 1 100 ? -12.166 -4.611 15.581 1.00 88.31 100 PRO A C 1
ATOM 814 O O . PRO A 1 100 ? -12.997 -3.875 16.107 1.00 88.31 100 PRO A O 1
ATOM 817 N N . PHE A 1 101 ? -10.926 -4.726 16.064 1.00 90.88 101 PHE A N 1
ATOM 818 C CA . PHE A 1 101 ? -10.472 -4.018 17.258 1.00 90.88 101 PHE A CA 1
ATOM 819 C C . PHE A 1 101 ? -10.071 -2.565 16.984 1.00 90.88 101 PHE A C 1
ATOM 821 O O . PHE A 1 101 ? -9.949 -1.791 17.929 1.00 90.88 101 PHE A O 1
ATOM 828 N N . PHE A 1 102 ? -9.879 -2.168 15.721 1.00 90.06 102 PHE A N 1
ATOM 829 C CA . PHE A 1 102 ? -9.398 -0.832 15.372 1.00 90.06 102 PHE A CA 1
ATOM 830 C C . PHE A 1 102 ? -10.323 0.252 15.920 1.00 90.06 102 PHE A C 1
ATOM 832 O O . PHE A 1 102 ? -9.864 1.229 16.505 1.00 90.06 102 PHE A O 1
ATOM 839 N N . HIS A 1 103 ? -11.637 0.059 15.805 1.00 86.94 103 HIS A N 1
ATOM 840 C CA . HIS A 1 103 ? -12.622 1.026 16.284 1.00 86.94 103 HIS A CA 1
ATOM 841 C C . HIS A 1 103 ? -12.639 1.173 17.810 1.00 86.94 103 HIS A C 1
ATOM 843 O O . HIS A 1 103 ? -12.978 2.255 18.291 1.00 86.94 103 HIS A O 1
ATOM 849 N N . LEU A 1 104 ? -12.204 0.142 18.543 1.00 91.19 104 LEU A N 1
ATOM 850 C CA . LEU A 1 104 ? -12.133 0.119 20.007 1.00 91.19 104 LEU A CA 1
ATOM 851 C C . LEU A 1 104 ? -10.915 0.871 20.563 1.00 91.19 104 LEU A C 1
ATOM 853 O O . LEU A 1 104 ? -10.876 1.172 21.753 1.00 91.19 104 LEU A O 1
ATOM 857 N N . LEU A 1 105 ? -9.923 1.170 19.721 1.00 91.19 105 LEU A N 1
ATOM 858 C CA . LEU A 1 105 ? -8.713 1.874 20.132 1.00 91.19 105 LEU A CA 1
ATOM 859 C C . LEU A 1 105 ? -8.964 3.371 20.351 1.00 91.19 105 LEU A C 1
ATOM 861 O O . LEU A 1 105 ? -9.753 4.013 19.643 1.00 91.19 105 LEU A O 1
ATOM 865 N N . ASP A 1 106 ? -8.225 3.948 21.295 1.00 92.00 106 ASP A N 1
ATOM 866 C CA . ASP A 1 106 ? -8.139 5.393 21.466 1.00 92.00 106 ASP A CA 1
ATOM 867 C C . ASP A 1 106 ? -7.400 6.049 20.288 1.00 92.00 106 ASP A C 1
ATOM 869 O O . ASP A 1 106 ? -6.737 5.396 19.476 1.00 92.00 106 ASP A O 1
ATOM 873 N N . TYR A 1 107 ? -7.516 7.372 20.182 1.00 86.19 107 TYR A N 1
ATOM 874 C CA . TYR A 1 107 ? -6.947 8.113 19.058 1.00 86.19 107 TYR A CA 1
ATOM 875 C C . TYR A 1 107 ? -5.423 7.979 18.944 1.00 86.19 107 TYR A C 1
ATOM 877 O O . TYR A 1 107 ? -4.898 7.868 17.834 1.00 86.19 107 TYR A O 1
ATOM 885 N N . SER A 1 108 ? -4.713 7.972 20.075 1.00 90.00 108 SER A N 1
ATOM 886 C CA . SER A 1 108 ? -3.254 7.858 20.086 1.00 90.00 108 SER A CA 1
ATOM 887 C C . SER A 1 108 ? -2.831 6.482 19.575 1.00 90.00 108 SER A C 1
ATOM 889 O O . SER A 1 108 ? -2.021 6.379 18.651 1.00 90.00 108 SER A O 1
ATOM 891 N N . SER A 1 109 ? -3.468 5.423 20.079 1.00 91.81 109 SER A N 1
ATOM 892 C CA . SER A 1 109 ? -3.207 4.050 19.633 1.00 91.81 109 SER A CA 1
ATOM 893 C C . SER A 1 109 ? -3.556 3.827 18.162 1.00 91.81 109 SER A C 1
ATOM 895 O O . SER A 1 109 ? -2.791 3.177 17.450 1.00 91.81 109 SER A O 1
ATOM 897 N N . LYS A 1 110 ? -4.656 4.412 17.662 1.00 90.69 110 LYS A N 1
ATOM 898 C CA . LYS A 1 110 ? -5.005 4.374 16.228 1.00 90.69 110 LYS A CA 1
ATOM 899 C C . LYS A 1 110 ? -3.895 4.962 15.367 1.00 90.69 110 LYS A C 1
ATOM 901 O O . LYS A 1 110 ? -3.504 4.339 14.385 1.00 90.69 110 LYS A O 1
ATOM 906 N N . LYS A 1 111 ? -3.351 6.124 15.744 1.00 88.06 111 LYS A N 1
ATOM 907 C CA . LYS A 1 111 ? -2.245 6.767 15.015 1.00 88.06 111 LYS A CA 1
ATOM 908 C C . LYS A 1 111 ? -0.996 5.896 14.974 1.00 88.06 111 LYS A C 1
ATOM 910 O O . LYS A 1 111 ? -0.418 5.724 13.904 1.00 88.06 111 LYS A O 1
ATOM 915 N N . VAL A 1 112 ? -0.598 5.341 16.118 1.00 89.94 112 VAL A N 1
ATOM 916 C CA . VAL A 1 112 ? 0.584 4.470 16.211 1.00 89.94 112 VAL A CA 1
ATOM 917 C C . VAL A 1 112 ? 0.400 3.214 15.362 1.00 89.94 112 VAL A C 1
ATOM 919 O O . VAL A 1 112 ? 1.298 2.835 14.614 1.00 89.94 112 VAL A O 1
ATOM 922 N N . LEU A 1 113 ? -0.780 2.597 15.420 1.00 91.44 113 LEU A N 1
ATOM 923 C CA . LEU A 1 113 ? -1.073 1.408 14.631 1.00 91.44 113 LEU A CA 1
ATOM 924 C C . LEU A 1 113 ? -1.099 1.714 13.131 1.00 91.44 113 LEU A C 1
ATOM 926 O O . LEU A 1 113 ? -0.486 0.994 12.354 1.00 91.44 113 LEU A O 1
ATOM 930 N N . VAL A 1 114 ? -1.736 2.805 12.711 1.00 89.81 114 VAL A N 1
ATOM 931 C CA . VAL A 1 114 ? -1.745 3.241 11.308 1.00 89.81 114 VAL A CA 1
ATOM 932 C C . VAL A 1 114 ? -0.330 3.547 10.803 1.00 89.81 114 VAL A C 1
ATOM 934 O O . VAL A 1 114 ? -0.018 3.228 9.661 1.00 89.81 114 VAL A O 1
ATOM 937 N N . ALA A 1 115 ? 0.565 4.078 11.643 1.00 87.50 115 ALA A N 1
ATOM 938 C CA . ALA A 1 115 ? 1.966 4.291 11.267 1.00 87.50 115 ALA A CA 1
ATOM 939 C C . ALA A 1 115 ? 2.709 2.980 10.933 1.00 87.50 115 ALA A C 1
ATOM 941 O O . ALA A 1 115 ? 3.645 2.992 10.133 1.00 87.50 115 ALA A O 1
ATOM 942 N N . SER A 1 116 ? 2.263 1.836 11.470 1.00 90.81 116 SER A N 1
ATOM 943 C CA . SER A 1 116 ? 2.812 0.516 11.119 1.00 90.81 116 SER A CA 1
ATOM 944 C C . SER A 1 116 ? 2.455 0.050 9.699 1.00 90.81 116 SER A C 1
ATOM 946 O O . SER A 1 116 ? 3.047 -0.914 9.210 1.00 90.81 116 SER A O 1
ATOM 948 N N . ALA A 1 117 ? 1.567 0.767 8.994 1.00 91.00 117 ALA A N 1
ATOM 949 C CA . ALA A 1 117 ? 1.196 0.482 7.609 1.00 91.00 117 ALA A CA 1
ATOM 950 C C . ALA A 1 117 ? 2.401 0.433 6.658 1.00 91.00 117 ALA A C 1
ATOM 952 O O . ALA A 1 117 ? 2.372 -0.332 5.702 1.00 91.00 117 ALA A O 1
ATOM 953 N N . ILE A 1 118 ? 3.469 1.189 6.939 1.00 88.75 118 ILE A N 1
ATOM 954 C CA . ILE A 1 118 ? 4.717 1.162 6.154 1.00 88.75 118 ILE A CA 1
ATOM 955 C C . ILE A 1 118 ? 5.375 -0.224 6.217 1.00 88.75 118 ILE A C 1
ATOM 957 O O . ILE A 1 118 ? 5.825 -0.771 5.210 1.00 88.75 118 ILE A O 1
ATOM 961 N N . SER A 1 119 ? 5.411 -0.832 7.401 1.00 90.62 119 SER A N 1
ATOM 962 C CA . SER A 1 119 ? 5.947 -2.184 7.566 1.00 90.62 119 SER A CA 1
ATOM 963 C C . SER A 1 119 ? 5.048 -3.214 6.879 1.00 90.62 119 SER A C 1
ATOM 965 O O . SER A 1 119 ? 5.551 -4.111 6.202 1.00 90.62 119 SER A O 1
ATOM 967 N N . CYS A 1 120 ? 3.725 -3.060 6.997 1.00 91.88 120 CYS A N 1
ATOM 968 C CA . CYS A 1 120 ? 2.751 -3.921 6.323 1.00 91.88 120 CYS A CA 1
ATOM 969 C C . CYS A 1 120 ? 2.867 -3.849 4.796 1.00 91.88 120 CYS A C 1
ATOM 971 O O . CYS A 1 120 ? 2.860 -4.892 4.140 1.00 91.88 120 CYS A O 1
ATOM 973 N N . SER A 1 121 ? 3.031 -2.654 4.224 1.00 91.94 121 SER A N 1
ATOM 974 C CA . SER A 1 121 ? 3.187 -2.481 2.779 1.00 91.94 121 SER A CA 1
ATOM 975 C C . SER A 1 121 ? 4.474 -3.126 2.281 1.00 91.94 121 SER A C 1
ATOM 977 O O . SER A 1 121 ? 4.453 -3.849 1.290 1.00 91.94 121 SER A O 1
ATOM 979 N N . ASN A 1 122 ? 5.582 -2.947 3.006 1.00 90.31 122 ASN A N 1
ATOM 980 C CA . ASN A 1 122 ? 6.859 -3.570 2.656 1.00 90.31 122 ASN A CA 1
ATOM 981 C C . ASN A 1 122 ? 6.760 -5.098 2.672 1.00 90.31 122 ASN A C 1
ATOM 983 O O . ASN A 1 122 ? 7.219 -5.757 1.739 1.00 90.31 122 ASN A O 1
ATOM 987 N N . PHE A 1 123 ? 6.126 -5.659 3.704 1.00 92.06 123 PHE A N 1
ATOM 988 C CA . PHE A 1 123 ? 5.913 -7.099 3.802 1.00 92.06 123 PHE A CA 1
ATOM 989 C C . PHE A 1 123 ? 5.011 -7.621 2.679 1.00 92.06 123 PHE A C 1
ATOM 991 O O . PHE A 1 123 ? 5.332 -8.626 2.052 1.00 92.06 123 PHE A O 1
ATOM 998 N N . THR A 1 124 ? 3.929 -6.902 2.370 1.00 93.06 124 THR A N 1
ATOM 999 C CA . THR A 1 124 ? 3.000 -7.247 1.283 1.00 93.06 124 THR A CA 1
ATOM 1000 C C . THR A 1 124 ? 3.718 -7.290 -0.065 1.00 93.06 124 THR A C 1
ATOM 1002 O O . THR A 1 124 ? 3.579 -8.259 -0.811 1.00 93.06 124 THR A O 1
ATOM 1005 N N . SER A 1 125 ? 4.526 -6.277 -0.377 1.00 90.50 125 SER A N 1
ATOM 1006 C CA . SER A 1 125 ? 5.285 -6.218 -1.630 1.00 90.50 125 SER A CA 1
ATOM 1007 C C . SER A 1 125 ? 6.360 -7.299 -1.712 1.00 90.50 125 SER A C 1
ATOM 1009 O O . SER A 1 125 ? 6.532 -7.918 -2.764 1.00 90.50 125 SER A O 1
ATOM 1011 N N . ALA A 1 126 ? 7.056 -7.572 -0.605 1.00 90.94 126 ALA A N 1
ATOM 1012 C CA . ALA A 1 126 ? 8.050 -8.640 -0.535 1.00 90.94 126 ALA A CA 1
ATOM 1013 C C . ALA A 1 126 ? 7.412 -10.022 -0.741 1.00 90.94 126 ALA A C 1
ATOM 1015 O O . ALA A 1 126 ? 7.897 -10.808 -1.554 1.00 90.94 126 ALA A O 1
ATOM 1016 N N . PHE A 1 127 ? 6.293 -10.292 -0.064 1.00 93.12 127 PHE A N 1
ATOM 1017 C CA . PHE A 1 127 ? 5.548 -11.540 -0.209 1.00 93.12 127 PHE A CA 1
ATOM 1018 C C . PHE A 1 127 ? 5.009 -11.712 -1.632 1.00 93.12 127 PHE A C 1
ATOM 1020 O O . PHE A 1 127 ? 5.197 -12.764 -2.238 1.00 93.12 127 PHE A O 1
ATOM 1027 N N . TYR A 1 128 ? 4.425 -10.658 -2.210 1.00 92.19 128 TYR A N 1
ATOM 1028 C CA . TYR A 1 128 ? 3.950 -10.683 -3.593 1.00 92.19 128 TYR A CA 1
ATOM 1029 C C . TYR A 1 128 ? 5.086 -11.004 -4.575 1.00 92.19 128 TYR A C 1
ATOM 1031 O O . TYR A 1 128 ? 4.925 -11.860 -5.443 1.00 92.19 128 TYR A O 1
ATOM 1039 N N . SER A 1 129 ? 6.254 -10.382 -4.401 1.00 91.44 129 SER A N 1
ATOM 1040 C CA . SER A 1 129 ? 7.438 -10.638 -5.234 1.00 91.44 129 SER A CA 1
ATOM 1041 C C . SER A 1 129 ? 7.926 -12.084 -5.110 1.00 91.44 129 SER A C 1
ATOM 1043 O O . SER A 1 129 ? 8.213 -12.727 -6.119 1.00 91.44 129 SER A O 1
ATOM 1045 N N . TYR A 1 130 ? 7.948 -12.620 -3.885 1.00 94.00 130 TYR A N 1
ATOM 1046 C CA . TYR A 1 130 ? 8.307 -14.010 -3.608 1.00 94.00 130 TYR A CA 1
ATOM 1047 C C . TYR A 1 130 ? 7.358 -15.001 -4.296 1.00 94.00 130 TYR A C 1
ATOM 1049 O O . TYR A 1 130 ? 7.819 -15.924 -4.968 1.00 94.00 130 TYR A O 1
ATOM 1057 N N . CYS A 1 131 ? 6.042 -14.781 -4.200 1.00 93.00 131 CYS A N 1
ATOM 1058 C CA . CYS A 1 131 ? 5.032 -15.619 -4.856 1.00 93.00 131 CYS A CA 1
ATOM 1059 C C . CYS A 1 131 ? 5.133 -15.613 -6.387 1.00 93.00 131 CYS A C 1
ATOM 1061 O O . CYS A 1 131 ? 4.708 -16.572 -7.023 1.00 93.00 131 CYS A O 1
ATOM 1063 N N . HIS A 1 132 ? 5.698 -14.557 -6.973 1.00 90.44 132 HIS A N 1
ATOM 1064 C CA . HIS A 1 132 ? 5.906 -14.433 -8.418 1.00 90.44 132 HIS A CA 1
ATOM 1065 C C . HIS A 1 132 ? 7.327 -14.816 -8.853 1.00 90.44 132 HIS A C 1
ATOM 1067 O O . HIS A 1 132 ? 7.696 -14.567 -9.997 1.00 90.44 132 HIS A O 1
ATOM 1073 N N . HIS A 1 133 ? 8.127 -15.413 -7.959 1.00 91.94 133 HIS A N 1
ATOM 1074 C CA . HIS A 1 133 ? 9.518 -15.804 -8.219 1.00 91.94 133 HIS A CA 1
ATOM 1075 C C . HIS A 1 133 ? 10.384 -14.661 -8.773 1.00 91.94 133 HIS A C 1
ATOM 1077 O O . HIS A 1 133 ? 11.305 -14.888 -9.556 1.00 91.94 133 HIS A O 1
ATOM 1083 N N . SER A 1 134 ? 10.081 -13.429 -8.367 1.00 87.56 134 SER A N 1
ATOM 1084 C CA . SER A 1 134 ? 10.809 -12.246 -8.803 1.00 87.56 134 SER A CA 1
ATOM 1085 C C . SER A 1 134 ? 12.038 -12.027 -7.922 1.00 87.56 134 SER A C 1
ATOM 1087 O O . SER A 1 134 ? 11.953 -12.047 -6.694 1.00 87.56 134 SER A O 1
ATOM 1089 N N . ASP A 1 135 ? 13.181 -11.770 -8.555 1.00 86.31 135 ASP A N 1
ATOM 1090 C CA . ASP A 1 135 ? 14.431 -11.330 -7.919 1.00 86.31 135 ASP A CA 1
ATOM 1091 C C . ASP A 1 135 ? 14.375 -9.856 -7.475 1.00 86.31 135 ASP A C 1
ATOM 1093 O O . ASP A 1 135 ? 15.210 -9.384 -6.700 1.00 86.31 135 ASP A O 1
ATOM 1097 N N . ARG A 1 136 ? 13.375 -9.123 -7.969 1.00 84.88 136 ARG A N 1
ATOM 1098 C CA . ARG A 1 136 ? 13.144 -7.693 -7.745 1.00 84.88 136 ARG A CA 1
ATOM 1099 C C . ARG A 1 136 ? 11.788 -7.462 -7.088 1.00 84.88 136 ARG A C 1
ATOM 1101 O O . ARG A 1 136 ? 10.925 -8.340 -7.088 1.00 84.88 136 ARG A O 1
ATOM 1108 N N . THR A 1 137 ? 11.561 -6.254 -6.571 1.00 86.81 137 THR A N 1
ATOM 1109 C CA . THR A 1 137 ? 10.220 -5.879 -6.105 1.00 86.81 137 THR A CA 1
ATOM 1110 C C . THR A 1 137 ? 9.276 -5.800 -7.299 1.00 86.81 137 THR A C 1
ATOM 1112 O O . THR A 1 137 ? 9.447 -4.939 -8.166 1.00 86.81 137 THR A O 1
ATOM 1115 N N . TYR A 1 138 ? 8.308 -6.709 -7.331 1.00 87.12 138 TYR A N 1
ATOM 1116 C CA . TYR A 1 138 ? 7.316 -6.863 -8.384 1.00 87.12 138 TYR A CA 1
ATOM 1117 C C . TYR A 1 138 ? 5.952 -6.384 -7.901 1.00 87.12 138 TYR A C 1
ATOM 1119 O O . TYR A 1 138 ? 5.597 -6.582 -6.737 1.00 87.12 138 TYR A O 1
ATOM 1127 N N . TYR A 1 139 ? 5.192 -5.763 -8.798 1.00 88.94 139 TYR A N 1
ATOM 1128 C CA . TYR A 1 139 ? 3.888 -5.198 -8.490 1.00 88.94 139 TYR A CA 1
ATOM 1129 C C . TYR A 1 139 ? 2.768 -5.773 -9.354 1.00 88.94 139 TYR A C 1
ATOM 1131 O O . TYR A 1 139 ? 3.021 -6.209 -10.480 1.00 88.94 139 TYR A O 1
ATOM 1139 N N . PRO A 1 140 ? 1.511 -5.727 -8.871 1.00 88.06 140 PRO A N 1
ATOM 1140 C CA . PRO A 1 140 ? 0.387 -6.314 -9.594 1.00 88.06 140 PRO A CA 1
ATOM 1141 C C . PRO A 1 140 ? 0.078 -5.716 -10.974 1.00 88.06 140 PRO A C 1
ATOM 1143 O O . PRO A 1 140 ? -0.645 -6.330 -11.754 1.00 88.06 140 PRO A O 1
ATOM 1146 N N . ASP A 1 141 ? 0.590 -4.528 -11.306 1.00 84.00 141 ASP A N 1
ATOM 1147 C CA . ASP A 1 141 ? 0.439 -3.926 -12.641 1.00 84.00 141 ASP A CA 1
ATOM 1148 C C . ASP A 1 141 ? 1.546 -4.348 -13.619 1.00 84.00 141 ASP A C 1
ATOM 1150 O O . ASP A 1 141 ? 1.587 -3.864 -14.750 1.00 84.00 141 ASP A O 1
ATOM 1154 N N . GLY A 1 142 ? 2.436 -5.250 -13.198 1.00 80.69 142 GLY A N 1
ATOM 1155 C CA . GLY A 1 142 ? 3.611 -5.672 -13.951 1.00 80.69 142 GLY A CA 1
ATOM 1156 C C . GLY A 1 142 ? 4.814 -4.744 -13.787 1.00 80.69 142 GLY A C 1
ATOM 1157 O O . GLY A 1 142 ? 5.855 -5.002 -14.389 1.00 80.69 142 GLY A O 1
ATOM 1158 N N . GLY A 1 143 ? 4.702 -3.673 -12.997 1.00 79.62 143 GLY A N 1
ATOM 1159 C CA . GLY A 1 143 ? 5.823 -2.805 -12.667 1.00 79.62 143 GLY A CA 1
ATOM 1160 C C . GLY A 1 143 ? 6.865 -3.522 -11.806 1.00 79.62 143 GLY A C 1
ATOM 1161 O O . GLY A 1 143 ? 6.535 -4.250 -10.871 1.00 79.62 143 GLY A O 1
ATOM 1162 N N . THR A 1 144 ? 8.141 -3.273 -12.089 1.00 79.06 144 THR A N 1
ATOM 1163 C CA . THR A 1 144 ? 9.268 -3.720 -11.258 1.00 79.06 144 THR A CA 1
ATOM 1164 C C . THR A 1 144 ? 10.071 -2.522 -10.782 1.00 79.06 144 THR A C 1
ATOM 1166 O O . THR A 1 144 ? 10.329 -1.612 -11.573 1.00 79.06 144 THR A O 1
ATOM 1169 N N . MET A 1 145 ? 10.543 -2.552 -9.538 1.00 76.69 145 MET A N 1
ATOM 1170 C CA . MET A 1 145 ? 11.606 -1.647 -9.094 1.00 76.69 145 MET A CA 1
ATOM 1171 C C . MET A 1 145 ? 12.970 -2.320 -9.220 1.00 76.69 145 MET A C 1
ATOM 1173 O O . MET A 1 145 ? 13.199 -3.380 -8.639 1.00 76.69 145 MET A O 1
ATOM 1177 N N . SER A 1 146 ? 13.878 -1.685 -9.962 1.00 70.38 146 SER A N 1
ATOM 1178 C CA . SER A 1 146 ? 15.256 -2.141 -10.151 1.00 70.38 146 SER A CA 1
ATOM 1179 C C . SER A 1 146 ? 16.272 -1.062 -9.775 1.00 70.38 146 SER A C 1
ATOM 1181 O O . SER A 1 146 ? 16.027 0.139 -9.909 1.00 70.38 146 SER A O 1
ATOM 1183 N N . TRP A 1 147 ? 17.444 -1.511 -9.321 1.00 63.81 147 TRP A N 1
ATOM 1184 C CA . TRP A 1 147 ? 18.585 -0.644 -9.013 1.00 63.81 147 TRP A CA 1
ATOM 1185 C C . TRP A 1 147 ? 19.271 -0.105 -10.278 1.00 63.81 147 TRP A C 1
ATOM 1187 O O . TRP A 1 147 ? 19.797 1.003 -10.257 1.00 63.81 147 TRP A O 1
ATOM 1197 N N . SER A 1 148 ? 19.219 -0.853 -11.384 1.00 61.62 148 SER A N 1
ATOM 1198 C CA . SER A 1 148 ? 19.717 -0.475 -12.712 1.00 61.62 148 SER A CA 1
ATOM 1199 C C . SER A 1 148 ? 18.571 -0.354 -13.719 1.00 61.62 148 SER A C 1
ATOM 1201 O O . SER A 1 148 ? 17.571 -1.066 -13.625 1.00 61.62 148 SER A O 1
ATOM 1203 N N . ALA A 1 149 ? 18.709 0.550 -14.693 1.00 56.97 149 ALA A N 1
ATOM 1204 C CA . ALA A 1 149 ? 17.816 0.605 -15.858 1.00 56.97 149 ALA A CA 1
ATOM 1205 C C . ALA A 1 149 ? 18.155 -0.481 -16.897 1.00 56.97 149 ALA A C 1
ATOM 1207 O O . ALA A 1 149 ? 17.342 -0.784 -17.765 1.00 56.97 149 ALA A O 1
ATOM 1208 N N . GLU A 1 150 ? 19.356 -1.053 -16.801 1.00 56.38 150 GLU A N 1
ATOM 1209 C CA . GLU A 1 150 ? 19.799 -2.188 -17.604 1.00 56.38 150 GLU A CA 1
ATOM 1210 C C . GLU A 1 150 ? 19.121 -3.458 -17.075 1.00 56.38 150 GLU A C 1
ATOM 1212 O O . GLU A 1 150 ? 19.166 -3.724 -15.865 1.00 56.38 150 GLU A O 1
ATOM 1217 N N . MET A 1 151 ? 18.418 -4.160 -17.976 1.00 51.47 151 MET A N 1
ATOM 1218 C CA . MET A 1 151 ? 17.743 -5.432 -17.702 1.00 51.47 151 MET A CA 1
ATOM 1219 C C . MET A 1 151 ? 18.754 -6.523 -17.387 1.00 51.47 151 MET A C 1
ATOM 1221 O O . MET A 1 151 ? 19.638 -6.752 -18.242 1.00 51.47 151 MET A O 1
#

Radius of gyration: 15.99 Å; chains: 1; bounding box: 36×36×41 Å

pLDDT: mean 81.82, std 10.57, range [51.47, 94.0]